Protein AF-A0A9N7UCM8-F1 (afdb_monomer_lite)

Sequence (153 aa):
MAELLSVDKDMAASFLNSVLNQLNWAFSEFIGMIQEIQQAAERPERNFVDTRQLKVCATCFDLSVSLLRVLEMTVTLVPEIFLDWSRPSAELLLRRLAQLLNQVLNRVTAEKNLFDRVVNLRLPGLESVDHYPILVAVTGILVRILVDGDRQG

Radius of gyration: 17.58 Å; chains: 1; bounding box: 40×29×54 Å

Foldseek 3Di:
DLVCLQPDLPVVLVVLVVLLVLLVVLVVVLVVLLVVVLVQCPDPVHNDDDLVSLQSSLVSVVSNLVSLLVLLVNCQSHVCSQQVPVRPCNPVSVVSLVVSLVVLCCQLVDPPHSLVVSVVVPDPNNVNRDSPSRVVSSVSNVVSNVVVNVVND

InterPro domains:
  IPR045129 E3 ubiquitin-protein ligase RNF123/RKP/RSPRY1 [PTHR13363] (1-119)
  IPR057987 E3 ubiquitin-protein ligase RNF123/RKP, TPR repeat [PF25576] (13-150)

Structure (mmCIF, N/CA/C/O backbone):
data_AF-A0A9N7UCM8-F1
#
_entry.id   AF-A0A9N7UCM8-F1
#
loop_
_atom_site.group_PDB
_atom_site.id
_atom_site.type_symbol
_atom_site.label_atom_id
_atom_site.label_alt_id
_atom_site.label_comp_id
_atom_site.label_asym_id
_atom_site.label_entity_id
_atom_site.label_seq_id
_atom_site.pdbx_PDB_ins_code
_atom_site.Cartn_x
_atom_site.Cartn_y
_atom_site.Cartn_z
_atom_site.occupancy
_atom_site.B_iso_or_equiv
_atom_site.auth_seq_id
_atom_site.auth_comp_id
_atom_site.auth_asym_id
_atom_site.auth_atom_id
_atom_site.pdbx_PDB_model_num
ATOM 1 N N . MET A 1 1 ? 0.839 8.675 -19.599 1.00 73.19 1 MET A N 1
ATOM 2 C CA . MET A 1 1 ? 1.476 8.386 -18.292 1.00 73.19 1 MET A CA 1
ATOM 3 C C . MET A 1 1 ? 2.516 7.281 -18.421 1.00 73.19 1 MET A C 1
ATOM 5 O O . MET A 1 1 ? 3.667 7.571 -18.146 1.00 73.19 1 MET A O 1
ATOM 9 N N . ALA A 1 2 ? 2.159 6.078 -18.893 1.00 81.75 2 ALA A N 1
ATOM 10 C CA . ALA A 1 2 ? 3.114 4.976 -19.083 1.00 81.75 2 ALA A CA 1
ATOM 11 C C . ALA A 1 2 ? 4.330 5.359 -19.952 1.00 81.75 2 ALA A C 1
ATOM 13 O O . ALA A 1 2 ? 5.461 5.213 -19.509 1.00 81.75 2 ALA A O 1
ATOM 14 N N . GLU A 1 3 ? 4.100 5.959 -21.126 1.00 84.12 3 GLU A N 1
ATOM 15 C CA . GLU A 1 3 ? 5.179 6.439 -22.011 1.00 84.12 3 GLU A CA 1
ATOM 16 C C . GLU A 1 3 ? 6.092 7.482 -21.350 1.00 84.12 3 GLU A C 1
ATOM 18 O O . GLU A 1 3 ? 7.300 7.484 -21.550 1.00 84.12 3 GLU A O 1
ATOM 23 N N . LEU A 1 4 ? 5.527 8.367 -20.528 1.00 86.25 4 LEU A N 1
ATOM 24 C CA . LEU A 1 4 ? 6.310 9.402 -19.85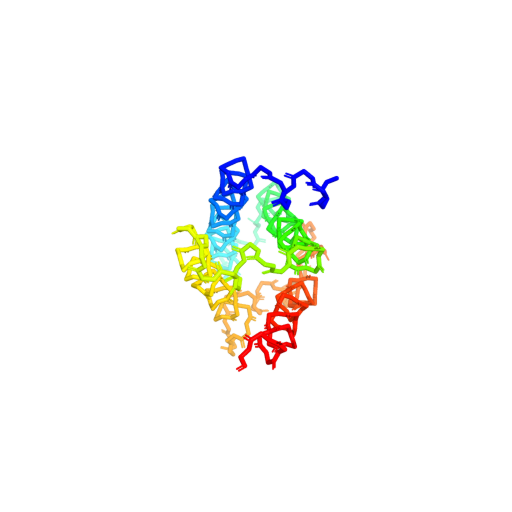6 1.00 86.25 4 LEU A CA 1
ATOM 25 C C . LEU A 1 4 ? 7.222 8.786 -18.785 1.00 86.25 4 LEU A C 1
ATOM 27 O O . LEU A 1 4 ? 8.390 9.145 -18.695 1.00 86.25 4 LEU A O 1
ATOM 31 N N . LEU A 1 5 ? 6.700 7.824 -18.016 1.00 86.50 5 LEU A N 1
ATOM 32 C CA . LEU A 1 5 ? 7.452 7.124 -16.972 1.00 86.50 5 LEU A CA 1
ATOM 33 C C . LEU A 1 5 ? 8.491 6.135 -17.536 1.00 86.50 5 LEU A C 1
ATOM 35 O O . LEU A 1 5 ? 9.479 5.818 -16.867 1.00 86.50 5 LEU A O 1
ATOM 39 N N . SER A 1 6 ? 8.283 5.633 -18.757 1.00 83.81 6 SER A N 1
ATOM 40 C CA . SER A 1 6 ? 9.249 4.754 -19.415 1.00 83.81 6 SER A CA 1
ATOM 41 C C . SER A 1 6 ? 10.436 5.535 -19.986 1.00 83.81 6 SER A C 1
ATOM 43 O O . SER A 1 6 ? 11.569 5.064 -19.850 1.00 83.81 6 SER A O 1
ATOM 45 N N . VAL A 1 7 ? 10.192 6.722 -20.557 1.00 87.44 7 VAL A N 1
ATOM 46 C CA . VAL A 1 7 ? 11.206 7.570 -21.207 1.00 87.44 7 VAL A CA 1
ATOM 47 C C . VAL A 1 7 ? 11.989 8.416 -20.202 1.00 87.44 7 VAL A C 1
ATOM 49 O O . VAL A 1 7 ? 13.221 8.403 -20.227 1.00 87.44 7 VAL A O 1
ATOM 52 N N . ASP A 1 8 ? 11.307 9.132 -19.305 1.00 91.50 8 ASP A N 1
ATOM 53 C CA . ASP A 1 8 ? 11.949 10.041 -18.351 1.00 91.50 8 ASP A CA 1
ATOM 54 C C . ASP A 1 8 ? 12.199 9.338 -17.009 1.00 91.50 8 ASP A C 1
ATOM 56 O O . ASP A 1 8 ? 11.356 9.304 -16.107 1.00 91.50 8 ASP A O 1
ATOM 60 N N . LYS A 1 9 ? 13.388 8.738 -16.896 1.00 89.94 9 LYS A N 1
ATOM 61 C CA . LYS A 1 9 ? 13.792 7.928 -15.737 1.00 89.94 9 LYS A CA 1
ATOM 62 C C . LYS A 1 9 ? 13.879 8.748 -14.444 1.00 89.94 9 LYS A C 1
ATOM 64 O O . LYS A 1 9 ? 13.513 8.235 -13.384 1.00 89.94 9 LYS A O 1
ATOM 69 N N . ASP A 1 10 ? 14.331 9.997 -14.525 1.00 90.62 10 ASP A N 1
ATOM 70 C CA . ASP A 1 10 ? 14.510 10.864 -13.357 1.00 90.62 10 ASP A CA 1
ATOM 71 C C . ASP A 1 10 ? 13.164 11.392 -12.860 1.00 90.62 10 ASP A C 1
ATOM 73 O O . ASP A 1 10 ? 12.883 11.353 -11.655 1.00 90.62 10 ASP A O 1
ATOM 77 N N . MET A 1 11 ? 12.281 11.796 -13.780 1.00 92.88 11 MET A N 1
ATOM 78 C CA . MET A 1 11 ? 10.903 12.142 -13.440 1.00 92.88 11 MET A CA 1
ATOM 79 C C . MET A 1 11 ? 10.177 10.944 -12.823 1.00 92.88 11 MET A C 1
ATOM 81 O O . MET A 1 11 ? 9.529 11.099 -11.786 1.00 92.88 11 MET A O 1
ATOM 85 N N . ALA A 1 12 ? 10.302 9.750 -13.412 1.00 93.31 12 ALA A N 1
ATOM 86 C CA . ALA A 1 12 ? 9.668 8.540 -12.897 1.00 93.31 12 ALA A CA 1
ATOM 87 C C . ALA A 1 12 ? 10.141 8.206 -11.477 1.00 93.31 12 ALA A C 1
ATOM 89 O O . ALA A 1 12 ? 9.322 7.938 -10.593 1.00 93.31 12 ALA A O 1
ATOM 90 N N . ALA A 1 13 ? 11.452 8.283 -11.234 1.00 93.50 13 ALA A N 1
ATOM 91 C CA . ALA A 1 13 ? 12.020 8.073 -9.910 1.00 93.50 13 ALA A CA 1
ATOM 92 C C . ALA A 1 13 ? 11.525 9.128 -8.908 1.00 93.50 13 ALA A C 1
ATOM 94 O O . ALA A 1 13 ? 11.124 8.777 -7.800 1.00 93.50 13 ALA A O 1
ATOM 95 N N . SER A 1 14 ? 11.511 10.411 -9.281 1.00 95.50 14 SER A N 1
ATOM 96 C CA . SER A 1 14 ? 11.017 11.500 -8.426 1.00 95.50 14 SER A CA 1
ATOM 97 C C . SER A 1 14 ? 9.537 11.323 -8.069 1.00 95.50 14 SER A C 1
ATOM 99 O O . SER A 1 14 ? 9.161 11.377 -6.893 1.00 95.50 14 SER A O 1
ATOM 101 N N . PHE A 1 15 ? 8.705 11.012 -9.066 1.00 96.06 15 PHE A N 1
ATOM 102 C CA . PHE A 1 15 ? 7.286 10.728 -8.887 1.00 96.06 15 PHE A CA 1
ATOM 103 C C . PHE A 1 15 ? 7.061 9.564 -7.918 1.00 96.06 15 PHE A C 1
ATOM 105 O O . PHE A 1 15 ? 6.365 9.727 -6.915 1.00 96.06 15 PHE A O 1
ATOM 112 N N . LEU A 1 16 ? 7.694 8.412 -8.159 1.00 97.06 16 LEU A N 1
ATOM 113 C CA . LEU A 1 16 ? 7.536 7.238 -7.300 1.00 97.06 16 LEU A CA 1
ATOM 114 C C . LEU A 1 16 ? 8.064 7.473 -5.890 1.00 97.06 16 LEU A C 1
ATOM 116 O O . LEU A 1 16 ? 7.427 7.063 -4.924 1.00 97.06 16 LEU A O 1
ATOM 120 N N . ASN A 1 17 ? 9.186 8.177 -5.741 1.00 97.00 17 ASN A N 1
ATOM 121 C CA . ASN A 1 17 ? 9.685 8.554 -4.425 1.00 97.00 17 ASN A CA 1
ATOM 122 C C . ASN A 1 17 ? 8.676 9.434 -3.673 1.00 97.00 17 ASN A C 1
ATOM 124 O O . ASN A 1 17 ? 8.490 9.233 -2.473 1.00 97.00 17 ASN A O 1
ATOM 128 N N . SER A 1 18 ? 8.004 10.361 -4.364 1.00 98.19 18 SER A N 1
ATOM 129 C CA . SER A 1 18 ? 6.945 11.193 -3.786 1.00 98.19 18 SER A CA 1
ATOM 130 C C . SER A 1 18 ? 5.731 10.364 -3.367 1.00 98.19 18 SER A C 1
ATOM 132 O O . SER A 1 18 ? 5.282 10.486 -2.229 1.00 98.19 18 SER A O 1
ATOM 134 N N . VAL A 1 19 ? 5.248 9.463 -4.229 1.00 98.19 19 VAL A N 1
ATOM 135 C CA . VAL A 1 19 ? 4.128 8.559 -3.912 1.00 98.19 19 VAL A CA 1
ATOM 136 C C . VAL A 1 19 ? 4.469 7.669 -2.714 1.00 98.19 19 VAL A C 1
ATOM 138 O O . VAL A 1 19 ? 3.695 7.598 -1.762 1.00 98.19 19 VAL A O 1
ATOM 141 N N . LEU A 1 20 ? 5.653 7.048 -2.706 1.00 98.25 20 LEU A N 1
ATOM 142 C CA . LEU A 1 20 ? 6.126 6.215 -1.596 1.00 98.25 20 LEU A CA 1
ATOM 143 C C . LEU A 1 20 ? 6.255 7.017 -0.293 1.00 98.25 20 LEU A C 1
ATOM 145 O O . LEU A 1 20 ? 5.919 6.504 0.771 1.00 98.25 20 LEU A O 1
ATOM 149 N N . ASN A 1 21 ? 6.733 8.263 -0.348 1.00 98.31 21 ASN A N 1
ATOM 150 C CA . ASN A 1 21 ? 6.823 9.137 0.827 1.00 98.31 21 ASN A CA 1
ATOM 151 C C . ASN A 1 21 ? 5.438 9.484 1.380 1.00 98.31 21 ASN A C 1
ATOM 153 O O . ASN A 1 21 ? 5.200 9.327 2.576 1.00 98.31 21 ASN A O 1
ATOM 157 N N . GLN A 1 22 ? 4.526 9.921 0.511 1.00 98.50 22 GLN A N 1
ATOM 158 C CA . GLN A 1 22 ? 3.162 10.281 0.894 1.00 98.50 22 GLN A CA 1
ATOM 159 C C . GLN A 1 22 ? 2.412 9.085 1.472 1.00 98.50 22 GLN A C 1
ATOM 161 O O . GLN A 1 22 ? 1.688 9.236 2.449 1.00 98.50 22 GLN A O 1
ATOM 166 N N . LEU A 1 23 ? 2.628 7.892 0.920 1.00 98.62 23 LEU A N 1
ATOM 167 C CA . LEU A 1 23 ? 1.986 6.678 1.401 1.00 98.62 23 LEU A CA 1
ATOM 168 C C . LEU A 1 23 ? 2.533 6.240 2.759 1.00 98.62 23 LEU A C 1
ATOM 170 O O . LEU A 1 23 ? 1.753 5.931 3.652 1.00 98.62 23 LEU A O 1
ATOM 174 N N . ASN A 1 24 ? 3.854 6.284 2.957 1.00 97.88 24 ASN A N 1
ATOM 175 C CA . ASN A 1 24 ? 4.442 6.038 4.277 1.00 97.88 24 ASN A CA 1
ATOM 176 C C . ASN A 1 24 ? 3.885 7.005 5.330 1.00 97.88 24 ASN A C 1
ATOM 178 O O . ASN A 1 24 ? 3.564 6.584 6.442 1.00 97.88 24 ASN A O 1
ATOM 182 N N . TRP A 1 25 ? 3.756 8.288 4.979 1.00 97.94 25 TRP A N 1
ATOM 183 C CA . TRP A 1 25 ? 3.190 9.295 5.872 1.00 97.94 25 TRP A CA 1
ATOM 184 C C . TRP A 1 25 ? 1.711 9.017 6.169 1.00 97.94 25 TRP A C 1
ATOM 186 O O . TRP A 1 25 ? 1.356 8.813 7.326 1.00 97.94 25 TRP A O 1
ATOM 196 N N . ALA A 1 26 ? 0.870 8.912 5.136 1.00 98.38 26 ALA A N 1
ATOM 197 C CA . ALA A 1 26 ? -0.572 8.712 5.281 1.00 98.38 26 ALA A CA 1
ATOM 198 C C . ALA A 1 26 ? -0.898 7.431 6.059 1.00 98.38 26 ALA A C 1
ATOM 200 O O . ALA A 1 26 ? -1.769 7.440 6.929 1.00 98.38 26 ALA A O 1
ATOM 201 N N . PHE A 1 27 ? -0.156 6.351 5.802 1.00 97.94 27 PHE A N 1
ATOM 202 C CA . PHE A 1 27 ? -0.338 5.092 6.510 1.00 97.94 27 PHE A CA 1
ATOM 203 C C . PHE A 1 27 ? 0.112 5.181 7.974 1.00 97.94 27 PHE A C 1
ATOM 205 O O . PHE A 1 27 ? -0.530 4.607 8.851 1.00 97.94 27 PHE A O 1
ATOM 212 N N . SER A 1 28 ? 1.179 5.926 8.271 1.00 97.00 28 SER A N 1
ATOM 213 C CA . SER A 1 28 ? 1.627 6.141 9.654 1.00 97.00 28 SER A CA 1
ATOM 214 C C . SER A 1 28 ? 0.615 6.961 10.457 1.00 97.00 28 SER A C 1
ATOM 216 O O . SER A 1 28 ? 0.268 6.556 11.566 1.00 97.00 28 SER A O 1
ATOM 218 N N . GLU A 1 29 ? 0.086 8.045 9.880 1.00 97.81 29 GLU A N 1
ATOM 219 C CA . GLU A 1 29 ? -0.991 8.846 10.483 1.00 97.81 29 GLU A CA 1
ATOM 220 C C . GLU A 1 29 ? -2.244 8.000 10.722 1.00 97.81 29 GLU A C 1
ATOM 222 O O . GLU A 1 29 ? -2.832 8.024 11.803 1.00 97.81 29 GLU A O 1
ATOM 227 N N . PHE A 1 30 ? -2.622 7.185 9.734 1.00 97.38 30 PHE A N 1
ATOM 228 C CA . PHE A 1 30 ? -3.743 6.263 9.855 1.00 97.38 30 PHE A CA 1
ATOM 229 C C . PHE A 1 30 ? -3.576 5.293 11.034 1.00 97.38 30 PHE A C 1
ATOM 231 O O . PHE A 1 30 ? -4.484 5.161 11.858 1.00 97.38 30 PHE A O 1
ATOM 238 N N . ILE A 1 31 ? -2.413 4.645 11.155 1.00 95.81 31 ILE A N 1
ATOM 239 C CA . ILE A 1 31 ? -2.144 3.721 12.263 1.00 95.81 31 ILE A CA 1
ATOM 240 C C . ILE A 1 31 ? -2.144 4.447 13.612 1.00 95.81 31 ILE A C 1
ATOM 242 O O . ILE A 1 31 ? -2.689 3.908 14.576 1.00 95.81 31 ILE A O 1
ATOM 246 N N . GLY A 1 32 ? -1.564 5.649 13.689 1.00 95.31 32 GLY A N 1
ATOM 247 C CA . GLY A 1 32 ? -1.588 6.470 14.902 1.00 95.31 32 GLY A CA 1
ATOM 248 C C . GLY A 1 32 ? -3.017 6.772 15.354 1.00 95.31 32 GLY A C 1
ATOM 249 O O . GLY A 1 32 ? -3.373 6.518 16.502 1.00 95.31 32 GLY A O 1
ATOM 250 N N . MET A 1 33 ? -3.881 7.189 14.426 1.00 95.12 33 MET A N 1
ATOM 251 C CA . MET A 1 33 ? -5.289 7.446 14.734 1.00 95.12 33 MET A CA 1
ATOM 252 C C . MET A 1 33 ? -6.051 6.186 15.145 1.00 95.12 33 MET A C 1
ATOM 254 O O . MET A 1 33 ? -6.823 6.231 16.098 1.00 95.12 33 MET A O 1
ATOM 258 N N . ILE A 1 34 ? -5.824 5.043 14.487 1.00 93.75 34 ILE A N 1
ATOM 259 C CA . ILE A 1 34 ? -6.438 3.772 14.903 1.00 93.75 34 ILE A CA 1
ATOM 260 C C . ILE A 1 34 ? -6.042 3.398 16.335 1.00 93.75 34 ILE A C 1
ATOM 262 O O . ILE A 1 34 ? -6.882 2.913 17.094 1.00 93.75 34 ILE A O 1
ATOM 266 N N . GLN A 1 35 ? -4.790 3.647 16.728 1.00 93.06 35 GLN A N 1
ATOM 267 C CA . GLN A 1 35 ? -4.336 3.418 18.100 1.00 93.06 35 GLN A CA 1
ATOM 268 C C . GLN A 1 35 ? -5.070 4.318 19.095 1.00 93.06 35 GLN A C 1
ATOM 270 O O . GLN A 1 35 ? -5.535 3.831 20.122 1.00 93.06 35 GLN A O 1
ATOM 275 N N . GLU A 1 36 ? -5.215 5.607 18.791 1.00 92.00 36 GLU A N 1
ATOM 276 C CA . GLU A 1 36 ? -5.947 6.546 19.648 1.00 92.00 36 GLU A CA 1
ATOM 277 C C . GLU A 1 36 ? -7.428 6.169 19.786 1.00 92.00 36 GLU A C 1
ATOM 279 O O . GLU A 1 36 ? -7.966 6.165 20.895 1.00 92.00 36 GLU A O 1
ATOM 284 N N . ILE A 1 37 ? -8.074 5.791 18.678 1.00 91.50 37 ILE A N 1
ATOM 285 C CA . ILE A 1 37 ? -9.476 5.356 18.647 1.00 91.50 37 ILE A CA 1
ATOM 286 C C . ILE A 1 37 ? -9.664 4.102 19.502 1.00 91.50 37 ILE A C 1
ATOM 288 O O . ILE A 1 37 ? -10.575 4.052 20.328 1.00 91.50 37 ILE A O 1
ATOM 292 N N . GLN A 1 38 ? -8.793 3.104 19.341 1.00 88.88 38 GLN A N 1
ATOM 293 C CA . GLN A 1 38 ? -8.856 1.869 20.118 1.00 88.88 38 GLN A CA 1
ATOM 294 C C . GLN A 1 38 ? -8.650 2.135 21.616 1.00 88.88 38 GLN A C 1
ATOM 296 O O . GLN A 1 38 ? -9.419 1.632 22.435 1.00 88.88 38 GLN A O 1
ATOM 301 N N . GLN A 1 39 ? -7.685 2.982 21.983 1.00 88.75 39 GLN A N 1
ATOM 302 C CA . GLN A 1 39 ? -7.450 3.355 23.379 1.00 88.75 39 GLN A CA 1
ATOM 303 C C . GLN A 1 39 ? -8.620 4.133 23.988 1.00 88.75 39 GLN A C 1
ATOM 305 O O . GLN A 1 39 ? -8.890 3.996 25.180 1.00 88.75 39 GLN A O 1
ATOM 310 N N . ALA A 1 40 ? -9.297 4.975 23.205 1.00 87.31 40 ALA A N 1
ATOM 311 C CA . ALA A 1 40 ? -10.482 5.693 23.658 1.00 87.31 40 ALA A CA 1
ATOM 312 C C . ALA A 1 40 ? -11.668 4.739 23.860 1.00 87.31 40 ALA A C 1
ATOM 314 O O . ALA A 1 40 ? -12.334 4.819 24.889 1.00 87.31 40 ALA A O 1
ATOM 315 N N . ALA A 1 41 ? -11.880 3.802 22.931 1.00 83.25 41 ALA A N 1
ATOM 316 C CA . ALA A 1 41 ? -12.961 2.821 22.995 1.00 83.25 41 ALA A CA 1
ATOM 317 C C . ALA A 1 41 ? -12.827 1.828 24.166 1.00 83.25 41 ALA A C 1
ATOM 319 O O . ALA A 1 41 ? -13.834 1.335 24.667 1.00 83.25 41 ALA A O 1
ATOM 320 N N . GLU A 1 42 ? -11.606 1.543 24.632 1.00 83.12 42 GLU A N 1
ATOM 321 C CA . GLU A 1 42 ? -11.364 0.659 25.784 1.00 83.12 42 GLU A CA 1
ATOM 322 C C . GLU A 1 42 ? -11.539 1.352 27.152 1.00 83.12 42 GLU A C 1
ATOM 324 O O . GLU A 1 42 ? -11.535 0.678 28.185 1.00 83.12 42 GLU A O 1
ATOM 329 N N . ARG A 1 43 ? -11.703 2.685 27.208 1.00 82.50 43 ARG A N 1
ATOM 330 C CA . ARG A 1 43 ? -11.852 3.410 28.483 1.00 82.50 43 ARG A CA 1
ATOM 331 C C . ARG A 1 43 ? -13.292 3.332 29.012 1.00 82.50 43 ARG A C 1
ATOM 333 O O . ARG A 1 43 ? -14.188 3.884 28.378 1.00 82.50 43 ARG A O 1
ATOM 340 N N . PRO A 1 44 ? -13.516 2.803 30.232 1.00 63.84 44 PRO A N 1
ATOM 341 C CA . PRO A 1 44 ? -14.861 2.618 30.791 1.00 63.84 44 PRO A CA 1
ATOM 342 C C . PRO A 1 44 ? -15.631 3.926 31.052 1.00 63.84 44 PRO A C 1
ATOM 344 O O . PRO A 1 44 ? -16.853 3.901 31.156 1.00 63.84 44 PRO A O 1
ATOM 347 N N . GLU A 1 45 ? -14.944 5.071 31.135 1.00 64.31 45 GLU A N 1
ATOM 348 C CA . GLU A 1 45 ? -15.549 6.377 31.448 1.00 64.31 45 GLU A CA 1
ATOM 349 C C . GLU A 1 45 ? -15.662 7.330 30.237 1.00 64.31 45 GLU A C 1
ATOM 351 O O . GLU A 1 45 ? -16.129 8.460 30.385 1.00 64.31 45 GLU A O 1
ATOM 356 N N . ARG A 1 46 ? -15.250 6.921 29.023 1.00 56.47 46 ARG A N 1
ATOM 357 C CA . ARG A 1 46 ? -15.280 7.780 27.819 1.00 56.47 46 ARG A CA 1
ATOM 358 C C . ARG A 1 46 ? -15.664 7.011 26.551 1.00 56.47 46 ARG A C 1
ATOM 360 O O . ARG A 1 46 ? -14.847 6.819 25.663 1.00 56.47 46 ARG A O 1
ATOM 367 N N . ASN A 1 47 ? -16.945 6.685 26.411 1.00 61.88 47 ASN A N 1
ATOM 368 C CA . ASN A 1 47 ? -17.494 6.040 25.206 1.00 61.88 47 ASN A CA 1
ATOM 369 C C . ASN A 1 47 ? -17.634 6.964 23.977 1.00 61.88 47 ASN A C 1
ATOM 371 O O . ASN A 1 47 ? -18.277 6.577 23.003 1.00 61.88 47 ASN A O 1
ATOM 375 N N . PHE A 1 48 ? -17.098 8.188 24.000 1.00 70.50 48 PHE A N 1
ATOM 376 C CA . PHE A 1 48 ? -17.266 9.131 22.893 1.00 70.50 48 PHE A CA 1
ATOM 377 C C . PHE A 1 48 ? -15.933 9.399 22.203 1.00 70.50 48 PHE A C 1
ATOM 379 O O . PHE A 1 48 ? -15.108 10.173 22.688 1.00 70.50 48 PHE A O 1
ATOM 386 N N . VAL A 1 49 ? -15.739 8.749 21.058 1.00 81.06 49 VAL A N 1
ATOM 387 C CA . VAL A 1 49 ? -14.709 9.139 20.095 1.00 81.06 49 VAL A CA 1
ATOM 388 C C . VAL A 1 49 ? -15.272 10.288 19.264 1.00 81.06 49 VAL A C 1
ATOM 390 O O . VAL A 1 49 ? -16.402 10.206 18.779 1.00 81.06 49 VAL A O 1
ATOM 393 N N . ASP A 1 50 ? -14.512 11.374 19.121 1.00 86.88 50 ASP A N 1
ATOM 394 C CA . ASP A 1 50 ? -14.946 12.528 18.335 1.00 86.88 50 ASP A CA 1
ATOM 395 C C . ASP A 1 50 ? -15.176 12.106 16.874 1.00 86.88 50 ASP A C 1
ATOM 397 O O . ASP A 1 50 ? -14.268 11.628 16.192 1.00 86.88 50 ASP A O 1
ATOM 401 N N . THR A 1 51 ? -16.394 12.315 16.366 1.00 88.38 51 THR A N 1
ATOM 402 C CA . THR A 1 51 ? -16.764 12.015 14.977 1.00 88.38 51 THR A CA 1
ATOM 403 C C . THR A 1 51 ? -15.829 12.692 13.973 1.00 88.38 51 THR A C 1
ATOM 405 O O . THR A 1 51 ? -15.596 12.159 12.888 1.00 88.38 51 THR A O 1
ATOM 408 N N . ARG A 1 52 ? -15.260 13.858 14.306 1.00 90.88 52 ARG A N 1
ATOM 409 C CA . ARG A 1 52 ? -14.261 14.506 13.452 1.00 90.88 52 ARG A CA 1
ATOM 410 C C . ARG A 1 52 ? -12.987 13.669 13.343 1.00 90.88 52 ARG A C 1
ATOM 412 O O . ARG A 1 52 ? -12.487 13.517 12.233 1.00 90.88 52 ARG A O 1
ATOM 419 N N . GLN A 1 53 ? -12.488 13.112 14.447 1.00 91.50 53 GLN A N 1
ATOM 420 C CA . GLN A 1 53 ? -11.304 12.246 14.438 1.00 91.50 53 GLN A CA 1
ATOM 421 C C . GLN A 1 53 ? -11.548 10.979 13.615 1.00 91.50 53 GLN A C 1
ATOM 423 O O . GLN A 1 53 ? -10.704 10.619 12.799 1.00 91.50 53 GLN A O 1
ATOM 428 N N . LEU A 1 54 ? -12.731 10.366 13.747 1.00 93.88 54 LEU A N 1
ATOM 429 C CA . LEU A 1 54 ? -13.120 9.207 12.934 1.00 93.88 54 LEU A CA 1
ATOM 430 C C . LEU A 1 54 ? -13.062 9.532 11.434 1.00 93.88 54 LEU A C 1
ATOM 432 O O . LEU A 1 54 ? -12.434 8.810 10.666 1.00 93.88 54 LEU A O 1
ATOM 436 N N . LYS A 1 55 ? -13.614 10.678 11.018 1.00 94.25 55 LYS A N 1
ATOM 437 C CA . LYS A 1 55 ? -13.569 11.109 9.610 1.00 94.25 55 LYS A CA 1
ATOM 438 C C . LYS A 1 55 ? -12.151 11.369 9.100 1.00 94.25 55 LYS A C 1
ATOM 440 O O . LYS A 1 55 ? -11.854 11.046 7.951 1.00 94.25 55 LYS A O 1
ATOM 445 N N . VAL A 1 56 ? -11.274 11.952 9.921 1.00 95.12 56 VAL A N 1
ATOM 446 C CA . VAL A 1 56 ? -9.860 12.148 9.547 1.00 95.12 56 VAL A CA 1
ATOM 447 C C . VAL A 1 56 ? -9.154 10.795 9.422 1.00 95.12 56 VAL A C 1
ATOM 449 O O . VAL A 1 56 ? -8.431 10.584 8.452 1.00 95.12 56 VAL A O 1
ATOM 452 N N . CYS A 1 57 ? -9.435 9.850 10.323 1.00 96.44 57 CYS A N 1
ATOM 453 C CA . CYS A 1 57 ? -8.921 8.483 10.251 1.00 96.44 57 CYS A CA 1
ATOM 454 C C . CYS A 1 57 ? -9.324 7.787 8.945 1.00 96.44 57 CYS A C 1
ATOM 456 O O . CYS A 1 57 ? -8.447 7.312 8.220 1.00 96.44 57 CYS A O 1
ATOM 458 N N . ALA A 1 58 ? -10.612 7.821 8.591 1.00 96.69 58 ALA A N 1
ATOM 459 C CA . ALA A 1 58 ? -11.101 7.298 7.317 1.00 96.69 58 ALA A CA 1
ATOM 460 C C . ALA A 1 58 ? -10.444 7.996 6.115 1.00 96.69 58 ALA A C 1
ATOM 462 O O . ALA A 1 58 ? -10.016 7.337 5.175 1.00 96.69 58 ALA A O 1
ATOM 463 N N . THR A 1 59 ? -10.249 9.317 6.177 1.00 97.31 59 THR A N 1
ATOM 464 C CA . THR A 1 59 ? -9.572 10.069 5.106 1.00 97.31 59 THR A CA 1
ATOM 465 C C . THR A 1 59 ? -8.121 9.614 4.910 1.00 97.31 59 THR A C 1
ATOM 467 O O . THR A 1 59 ? -7.672 9.442 3.777 1.00 97.31 59 THR A O 1
ATOM 470 N N . CYS A 1 60 ? -7.368 9.390 5.993 1.00 97.88 60 CYS A N 1
ATOM 471 C CA . CYS A 1 60 ? -5.998 8.874 5.905 1.00 97.88 60 CYS A CA 1
ATOM 472 C C . CYS A 1 60 ? -5.955 7.431 5.387 1.00 97.88 60 CYS A C 1
ATOM 474 O O . CYS A 1 60 ? -5.037 7.082 4.637 1.00 97.88 60 CYS A O 1
ATOM 476 N N . PHE A 1 61 ? -6.949 6.608 5.734 1.00 98.06 61 PHE A N 1
ATOM 477 C CA . PHE A 1 61 ? -7.107 5.276 5.153 1.00 98.06 61 PHE A CA 1
ATOM 478 C C . PHE A 1 61 ? -7.356 5.351 3.641 1.00 98.06 61 PHE A C 1
ATOM 480 O O . PHE A 1 61 ? -6.601 4.763 2.867 1.00 98.06 61 PHE A O 1
ATOM 487 N N . ASP A 1 62 ? -8.342 6.138 3.211 1.00 98.12 62 ASP A N 1
ATOM 488 C CA . ASP A 1 62 ? -8.711 6.302 1.802 1.00 98.12 62 ASP A CA 1
ATOM 489 C C . ASP A 1 62 ? -7.547 6.858 0.970 1.00 98.12 62 ASP A C 1
ATOM 491 O O . ASP A 1 62 ? -7.293 6.401 -0.150 1.00 98.12 62 ASP A O 1
ATOM 495 N N . LEU A 1 63 ? -6.787 7.807 1.528 1.00 98.44 63 LEU A N 1
ATOM 496 C CA . LEU A 1 63 ? -5.570 8.326 0.906 1.00 98.44 63 LEU A CA 1
ATOM 497 C C . LEU A 1 63 ? -4.502 7.233 0.768 1.00 98.44 63 LEU A C 1
ATOM 499 O O . LEU A 1 63 ? -3.897 7.101 -0.298 1.00 98.44 63 LEU A O 1
ATOM 503 N N . SER A 1 64 ? -4.297 6.422 1.810 1.00 98.50 64 SER A N 1
ATOM 504 C CA . SER A 1 64 ? -3.346 5.305 1.776 1.00 98.50 64 SER A CA 1
ATOM 505 C C . SER A 1 64 ? -3.721 4.287 0.695 1.00 98.50 64 SER A C 1
ATOM 507 O O . SER A 1 64 ? -2.875 3.891 -0.108 1.00 98.50 64 SER A O 1
ATOM 509 N N . VAL A 1 65 ? -5.001 3.911 0.611 1.00 98.56 65 VAL A N 1
ATOM 510 C CA . VAL A 1 65 ? -5.507 3.009 -0.434 1.00 98.56 65 VAL A CA 1
ATOM 511 C C . VAL A 1 65 ? -5.337 3.633 -1.817 1.00 98.56 65 VAL A C 1
ATOM 513 O O . VAL A 1 65 ? -4.847 2.969 -2.727 1.00 98.56 65 VAL A O 1
ATOM 516 N N . SER A 1 66 ? -5.668 4.912 -1.988 1.00 98.56 66 SER A N 1
ATOM 517 C CA . SER A 1 66 ? -5.536 5.608 -3.275 1.00 98.56 66 SER A CA 1
ATOM 518 C C . SER A 1 66 ? -4.086 5.637 -3.767 1.00 98.56 66 SER A C 1
ATOM 520 O O . SER A 1 66 ? -3.818 5.352 -4.933 1.00 98.56 66 SER A O 1
ATOM 522 N N . LEU A 1 67 ? -3.128 5.908 -2.878 1.00 98.69 67 LEU A N 1
ATOM 523 C CA . LEU A 1 67 ? -1.701 5.887 -3.208 1.00 98.69 67 LEU A CA 1
ATOM 524 C C . LEU A 1 67 ? -1.198 4.466 -3.512 1.00 98.69 67 LEU A C 1
ATOM 526 O O . LEU A 1 67 ? -0.413 4.291 -4.444 1.00 98.69 67 LEU A O 1
ATOM 530 N N . LEU A 1 68 ? -1.686 3.441 -2.800 1.00 98.62 68 LEU A N 1
ATOM 531 C CA . LEU A 1 68 ? -1.415 2.040 -3.146 1.00 98.62 68 LEU A CA 1
ATOM 532 C C . LEU A 1 68 ? -1.945 1.689 -4.540 1.00 98.62 68 LEU A C 1
ATOM 534 O O . LEU A 1 68 ? -1.240 1.036 -5.301 1.00 98.62 68 LEU A O 1
ATOM 538 N N . ARG A 1 69 ? -3.138 2.163 -4.917 1.00 98.19 69 ARG A N 1
ATOM 539 C CA . ARG A 1 69 ? -3.683 1.968 -6.272 1.00 98.19 69 ARG A CA 1
ATOM 540 C C . ARG A 1 69 ? -2.859 2.677 -7.345 1.00 98.19 69 ARG A C 1
ATOM 542 O O . ARG A 1 69 ? -2.685 2.136 -8.433 1.00 98.19 69 ARG A O 1
ATOM 549 N N . VAL A 1 70 ? -2.304 3.853 -7.050 1.00 98.00 70 VAL A N 1
ATOM 550 C CA . VAL A 1 70 ? -1.363 4.535 -7.959 1.00 98.00 70 VAL A CA 1
ATOM 551 C C . VAL A 1 70 ? -0.086 3.708 -8.147 1.00 98.00 70 VAL A C 1
ATOM 553 O O . VAL A 1 70 ? 0.397 3.580 -9.276 1.00 98.00 70 VAL A O 1
ATOM 556 N N . LEU A 1 71 ? 0.446 3.111 -7.075 1.00 97.88 71 LEU A N 1
ATOM 557 C CA . LEU A 1 71 ? 1.590 2.200 -7.168 1.00 97.88 71 LEU A CA 1
ATOM 558 C C . LEU A 1 71 ? 1.246 0.938 -7.963 1.00 97.88 71 LEU A C 1
ATOM 560 O O . LEU A 1 71 ? 1.985 0.596 -8.879 1.00 97.88 71 LEU A O 1
ATOM 564 N N . GLU A 1 72 ? 0.113 0.295 -7.678 1.00 97.81 72 GLU A N 1
ATOM 565 C CA . GLU A 1 72 ? -0.397 -0.872 -8.413 1.00 97.81 72 GLU A CA 1
ATOM 566 C C . GLU A 1 72 ? -0.509 -0.589 -9.915 1.00 97.81 72 GLU A C 1
ATOM 568 O O . GLU A 1 72 ? 0.019 -1.340 -10.738 1.00 97.81 72 GLU A O 1
ATOM 573 N N . MET A 1 73 ? -1.126 0.538 -10.278 1.00 96.75 73 MET A N 1
ATOM 574 C CA . MET A 1 73 ? -1.230 0.985 -11.664 1.00 96.75 73 MET A CA 1
ATOM 575 C C . MET A 1 73 ? 0.154 1.191 -12.291 1.00 96.75 73 MET A C 1
ATOM 577 O O . MET A 1 73 ? 0.384 0.768 -13.421 1.00 96.75 73 MET A O 1
ATOM 581 N N . THR A 1 74 ? 1.091 1.812 -11.570 1.00 95.50 74 THR A N 1
ATOM 582 C CA . THR A 1 74 ? 2.436 2.090 -12.098 1.00 95.50 74 THR A CA 1
ATOM 583 C C . THR A 1 74 ? 3.232 0.807 -12.330 1.00 95.50 74 THR A C 1
ATOM 585 O O . THR A 1 74 ? 3.802 0.638 -13.403 1.00 95.50 74 THR A O 1
ATOM 588 N N . VAL A 1 75 ? 3.215 -0.120 -11.367 1.00 95.06 75 VAL A N 1
ATOM 589 C CA . VAL A 1 75 ? 3.853 -1.444 -11.476 1.00 95.06 75 VAL A CA 1
ATOM 590 C C . VAL A 1 75 ? 3.236 -2.251 -12.624 1.00 95.06 75 VAL A C 1
ATOM 592 O O . VAL A 1 75 ? 3.940 -2.977 -13.315 1.00 95.06 75 VAL A O 1
ATOM 595 N N . THR A 1 76 ? 1.932 -2.101 -12.866 1.00 94.31 76 THR A N 1
ATOM 596 C CA . THR A 1 76 ? 1.235 -2.781 -13.968 1.00 94.31 76 THR A CA 1
ATOM 597 C C . THR A 1 76 ? 1.606 -2.220 -15.335 1.00 94.31 76 THR A C 1
ATOM 599 O O . THR A 1 76 ? 1.791 -2.984 -16.278 1.00 94.31 76 THR A O 1
ATOM 602 N N . LEU A 1 77 ? 1.696 -0.895 -15.457 1.00 93.25 77 LEU A N 1
ATOM 603 C CA . LEU A 1 77 ? 1.923 -0.236 -16.742 1.00 93.25 77 LEU A CA 1
ATOM 604 C C . LEU A 1 77 ? 3.397 -0.178 -17.146 1.00 93.25 77 LEU A C 1
ATOM 606 O O . LEU A 1 77 ? 3.681 -0.204 -18.340 1.00 93.25 77 LEU A O 1
ATOM 610 N N . VAL A 1 78 ? 4.309 -0.029 -16.183 1.00 93.81 78 VAL A N 1
ATOM 611 C CA . VAL A 1 78 ? 5.744 0.174 -16.440 1.00 93.81 78 VAL A CA 1
ATOM 612 C C . VAL A 1 78 ? 6.580 -0.595 -15.402 1.00 93.81 78 VAL A C 1
ATOM 614 O O . VAL A 1 78 ? 7.256 0.009 -14.558 1.00 93.81 78 VAL A O 1
ATOM 617 N N . PRO A 1 79 ? 6.520 -1.940 -15.411 1.00 92.81 79 PRO A N 1
ATOM 618 C CA . PRO A 1 79 ? 7.225 -2.775 -14.438 1.00 92.81 79 PRO A CA 1
ATOM 619 C C . PRO A 1 79 ? 8.749 -2.599 -14.507 1.00 92.81 79 PRO A C 1
ATOM 621 O O . PRO A 1 79 ? 9.435 -2.786 -13.500 1.00 92.81 79 PRO A O 1
ATOM 624 N N . GLU A 1 80 ? 9.294 -2.167 -15.653 1.00 91.75 80 GLU A N 1
ATOM 625 C CA . GLU A 1 80 ? 10.736 -1.968 -15.834 1.00 91.75 80 GLU A CA 1
ATOM 626 C C . GLU A 1 80 ? 11.304 -0.917 -14.876 1.00 91.75 80 GLU A C 1
ATOM 628 O O . GLU A 1 80 ? 12.487 -0.954 -14.565 1.00 91.75 80 GLU A O 1
ATOM 633 N N . ILE A 1 81 ? 10.490 -0.000 -14.341 1.00 92.44 81 ILE A N 1
ATOM 634 C CA . ILE A 1 81 ? 10.974 0.977 -13.353 1.00 92.44 81 ILE A CA 1
ATOM 635 C C . ILE A 1 81 ? 11.508 0.289 -12.085 1.00 92.44 81 ILE A C 1
ATOM 637 O O . ILE A 1 81 ? 12.406 0.825 -11.437 1.00 92.44 81 ILE A O 1
ATOM 641 N N . PHE A 1 82 ? 10.977 -0.888 -11.745 1.00 93.38 82 PHE A N 1
ATOM 642 C CA . PHE A 1 82 ? 11.396 -1.675 -10.584 1.00 93.38 82 PHE A CA 1
ATOM 643 C C . PHE A 1 82 ? 12.313 -2.848 -10.946 1.00 93.38 82 PHE A C 1
ATOM 645 O O . PHE A 1 82 ? 13.060 -3.299 -10.082 1.00 93.38 82 PHE A O 1
ATOM 652 N N . LEU A 1 83 ? 12.237 -3.352 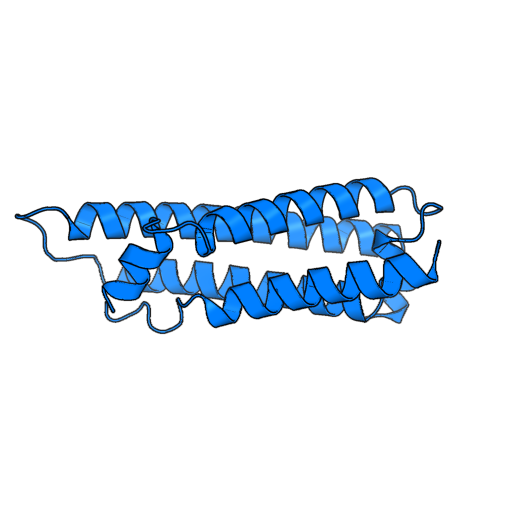-12.183 1.00 92.56 83 LEU A N 1
ATOM 653 C CA . LEU A 1 83 ? 12.870 -4.613 -12.587 1.00 92.56 83 LEU A CA 1
ATOM 654 C C . LEU A 1 83 ? 14.066 -4.448 -13.545 1.00 92.56 83 LEU A C 1
ATOM 656 O O . LEU A 1 83 ? 14.902 -5.344 -13.633 1.00 92.56 83 LEU A O 1
ATOM 660 N N . ASP A 1 84 ? 14.205 -3.302 -14.221 1.00 91.44 84 ASP A N 1
ATOM 661 C CA . ASP A 1 84 ? 15.358 -3.021 -15.082 1.00 91.44 84 ASP A CA 1
ATOM 662 C C . ASP A 1 84 ? 16.558 -2.567 -14.242 1.00 91.44 84 ASP A C 1
ATOM 664 O O . ASP A 1 84 ? 16.714 -1.385 -13.923 1.00 91.44 84 ASP A O 1
ATOM 668 N N . TRP A 1 85 ? 17.444 -3.511 -13.924 1.00 90.69 85 TRP A N 1
ATOM 669 C CA . TRP A 1 85 ? 18.674 -3.268 -13.163 1.00 90.69 85 TRP A CA 1
ATOM 670 C C . TRP A 1 85 ? 19.673 -2.327 -13.858 1.00 90.69 85 TRP A C 1
ATOM 672 O O . TRP A 1 85 ? 20.617 -1.870 -13.216 1.00 90.69 85 TRP A O 1
ATOM 682 N N . SER A 1 86 ? 19.476 -1.976 -15.138 1.00 89.75 86 SER A N 1
ATOM 683 C CA . SER A 1 86 ? 20.257 -0.910 -15.781 1.00 89.75 86 SER A CA 1
ATOM 684 C C . SER A 1 86 ? 19.844 0.493 -15.312 1.00 89.75 86 SER A C 1
ATOM 686 O O . SER A 1 86 ? 20.582 1.461 -15.518 1.00 89.75 86 SER A O 1
ATOM 688 N N . ARG A 1 87 ? 18.671 0.635 -14.674 1.00 89.69 87 ARG A N 1
ATOM 689 C CA . ARG A 1 87 ? 18.208 1.889 -14.068 1.00 89.69 87 ARG A CA 1
ATOM 690 C C . ARG A 1 87 ? 18.824 2.046 -12.672 1.00 89.69 87 ARG A C 1
ATOM 692 O O . ARG A 1 87 ? 18.529 1.239 -11.793 1.00 89.69 87 ARG A O 1
ATOM 699 N N . PRO A 1 88 ? 19.569 3.135 -12.397 1.00 89.75 88 PRO A N 1
ATOM 700 C CA . PRO A 1 88 ? 20.197 3.353 -11.088 1.00 89.75 88 PRO A CA 1
ATOM 701 C C . PRO A 1 88 ? 19.218 3.377 -9.904 1.00 89.75 88 PRO A C 1
ATOM 703 O O . PRO A 1 88 ? 19.599 3.099 -8.772 1.00 89.75 88 PRO A O 1
ATOM 706 N N . SER A 1 89 ? 17.955 3.737 -10.148 1.00 93.44 89 SER A N 1
ATOM 707 C CA . SER A 1 89 ? 16.917 3.846 -9.122 1.00 93.44 89 SER A CA 1
ATOM 708 C C . SER A 1 89 ? 16.141 2.550 -8.866 1.00 93.44 89 SER A C 1
ATOM 710 O O . SER A 1 89 ? 15.439 2.495 -7.856 1.00 93.44 89 SER A O 1
ATOM 712 N N . ALA A 1 90 ? 16.255 1.522 -9.720 1.00 93.75 90 ALA A N 1
ATOM 713 C CA . ALA A 1 90 ? 15.407 0.327 -9.654 1.00 93.75 90 ALA A CA 1
ATOM 714 C C . ALA A 1 90 ? 15.541 -0.411 -8.316 1.00 93.75 90 ALA A C 1
ATOM 716 O O . ALA A 1 90 ? 14.542 -0.620 -7.627 1.00 93.75 90 ALA A O 1
ATOM 717 N N . GLU A 1 91 ? 16.773 -0.707 -7.888 1.00 94.75 91 GLU A N 1
ATOM 718 C CA . GLU A 1 91 ? 17.035 -1.398 -6.619 1.00 94.75 91 GLU A CA 1
ATOM 719 C C . GLU A 1 91 ? 16.467 -0.625 -5.422 1.00 94.75 91 GLU A C 1
ATOM 721 O O . GLU A 1 91 ? 15.778 -1.184 -4.564 1.00 94.75 91 GLU A O 1
ATOM 726 N N . LEU A 1 92 ? 16.720 0.687 -5.374 1.00 95.81 92 LEU A N 1
ATOM 727 C CA . LEU A 1 92 ? 16.246 1.539 -4.289 1.00 95.81 92 LEU A CA 1
ATOM 728 C C . LEU A 1 92 ? 14.714 1.581 -4.252 1.00 95.81 92 LEU A C 1
ATOM 730 O O . LEU A 1 92 ? 14.122 1.424 -3.183 1.00 95.81 92 LEU A O 1
ATOM 734 N N . LEU A 1 93 ? 14.067 1.785 -5.401 1.00 96.56 93 LEU A N 1
ATOM 735 C CA . LEU A 1 93 ? 12.610 1.841 -5.506 1.00 96.56 93 LEU A CA 1
ATOM 736 C C . LEU A 1 93 ? 11.973 0.506 -5.117 1.00 96.56 93 LEU A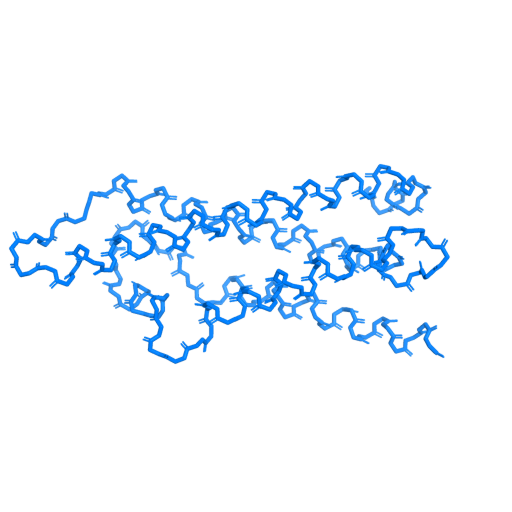 C 1
ATOM 738 O O . LEU A 1 93 ? 11.021 0.500 -4.334 1.00 96.56 93 LEU A O 1
ATOM 742 N N . LEU A 1 94 ? 12.526 -0.615 -5.587 1.00 96.50 94 LEU A N 1
ATOM 743 C CA . LEU A 1 94 ? 12.048 -1.953 -5.251 1.00 96.50 94 LEU A CA 1
ATOM 744 C C . LEU A 1 94 ? 12.192 -2.237 -3.753 1.00 96.50 94 LEU A C 1
ATOM 746 O O . LEU A 1 94 ? 11.244 -2.700 -3.119 1.00 96.50 94 LEU A O 1
ATOM 750 N N . ARG A 1 95 ? 13.335 -1.888 -3.150 1.00 97.19 95 ARG A N 1
ATOM 751 C CA . ARG A 1 95 ? 13.558 -2.046 -1.706 1.00 97.19 95 ARG A CA 1
ATOM 752 C C . ARG A 1 95 ? 12.553 -1.244 -0.887 1.00 97.19 95 ARG A C 1
ATOM 754 O O . ARG A 1 95 ? 11.987 -1.765 0.073 1.00 97.19 95 ARG A O 1
ATOM 761 N N . ARG A 1 96 ? 12.319 0.015 -1.262 1.00 97.94 96 ARG A N 1
ATOM 762 C CA . ARG A 1 96 ? 11.352 0.889 -0.583 1.00 97.94 96 ARG A CA 1
ATOM 763 C C . ARG A 1 96 ? 9.923 0.378 -0.729 1.00 97.94 96 ARG A C 1
ATOM 765 O O . ARG A 1 96 ? 9.176 0.395 0.247 1.00 97.94 96 ARG A O 1
ATOM 772 N N . LEU A 1 97 ? 9.557 -0.098 -1.918 1.00 97.62 97 LEU A N 1
ATOM 773 C CA . LEU A 1 97 ? 8.255 -0.703 -2.166 1.00 97.62 97 LEU A CA 1
ATOM 774 C C . LEU A 1 97 ? 8.069 -1.959 -1.309 1.00 97.62 97 LEU A C 1
ATOM 776 O O . LEU A 1 97 ? 7.089 -2.052 -0.581 1.00 97.62 97 LEU A O 1
ATOM 780 N N . ALA A 1 98 ? 9.035 -2.879 -1.305 1.00 97.06 98 ALA A N 1
ATOM 781 C CA . ALA A 1 98 ? 8.971 -4.099 -0.502 1.00 97.06 98 ALA A CA 1
ATOM 782 C C . ALA A 1 98 ? 8.835 -3.807 1.003 1.00 97.06 98 ALA A C 1
ATOM 784 O O . ALA A 1 98 ? 8.016 -4.424 1.683 1.00 97.06 98 ALA A O 1
ATOM 785 N N . GLN A 1 99 ? 9.595 -2.837 1.524 1.00 97.31 99 GLN A N 1
ATOM 786 C CA . GLN A 1 99 ? 9.491 -2.400 2.921 1.00 97.31 99 GLN A CA 1
ATOM 787 C C . GLN A 1 99 ? 8.094 -1.880 3.257 1.00 97.31 99 GLN A C 1
ATOM 789 O O . GLN A 1 99 ? 7.521 -2.275 4.273 1.00 97.31 99 GLN A O 1
ATOM 794 N N . LEU A 1 100 ? 7.545 -1.029 2.392 1.00 97.50 100 LEU A N 1
ATOM 795 C CA . LEU A 1 100 ? 6.209 -0.475 2.553 1.00 97.50 100 LEU A CA 1
ATOM 796 C C . LEU A 1 100 ? 5.139 -1.579 2.525 1.00 97.50 100 LEU A C 1
ATOM 798 O O . LEU A 1 100 ? 4.317 -1.650 3.436 1.00 97.50 100 LEU A O 1
ATOM 802 N N . LEU A 1 101 ? 5.150 -2.455 1.515 1.00 97.56 101 LEU A N 1
ATOM 803 C CA . LEU A 1 101 ? 4.168 -3.540 1.401 1.00 97.56 101 LEU A CA 1
ATOM 804 C C . LEU A 1 101 ? 4.224 -4.458 2.622 1.00 97.56 101 LEU A C 1
ATOM 806 O O . LEU A 1 101 ? 3.187 -4.805 3.182 1.00 97.56 101 LEU A O 1
ATOM 810 N N . ASN A 1 102 ? 5.431 -4.792 3.085 1.00 96.31 102 ASN A N 1
ATOM 811 C CA . ASN A 1 102 ? 5.615 -5.585 4.293 1.00 96.31 102 ASN A CA 1
ATOM 812 C C . ASN A 1 102 ? 5.054 -4.866 5.532 1.00 96.31 102 ASN A C 1
ATOM 814 O O . ASN A 1 102 ? 4.393 -5.482 6.365 1.00 96.31 102 ASN A O 1
ATOM 818 N N . GLN A 1 103 ? 5.271 -3.555 5.666 1.00 94.88 103 GLN A N 1
ATOM 819 C CA . GLN A 1 103 ? 4.703 -2.775 6.766 1.00 94.88 103 GLN A CA 1
ATOM 820 C C . GLN A 1 103 ? 3.170 -2.790 6.738 1.00 94.88 103 GLN A C 1
ATOM 822 O O . GLN A 1 103 ? 2.551 -2.995 7.782 1.00 94.88 103 GLN A O 1
ATOM 827 N N . VAL A 1 104 ? 2.563 -2.604 5.563 1.00 96.38 104 VAL A N 1
ATOM 828 C CA . VAL A 1 104 ? 1.105 -2.638 5.400 1.00 96.38 104 VAL A CA 1
ATOM 829 C C . VAL A 1 104 ? 0.555 -4.014 5.768 1.00 96.38 104 VAL A C 1
ATOM 831 O O . VAL A 1 104 ? -0.324 -4.101 6.624 1.00 96.38 104 VAL A O 1
ATOM 834 N N . LEU A 1 105 ? 1.115 -5.087 5.201 1.00 95.88 105 LEU A N 1
ATOM 835 C CA . LEU A 1 105 ? 0.692 -6.460 5.492 1.00 95.88 105 LEU A CA 1
ATOM 836 C C . LEU A 1 105 ? 0.770 -6.760 6.988 1.00 95.88 105 LEU A C 1
ATOM 838 O O . LEU A 1 105 ? -0.238 -7.107 7.590 1.00 95.88 105 LEU A O 1
ATOM 842 N N . ASN A 1 106 ? 1.916 -6.512 7.627 1.00 93.69 106 ASN A N 1
ATOM 843 C CA . ASN A 1 106 ? 2.086 -6.787 9.056 1.00 93.69 106 ASN A CA 1
ATOM 844 C C . ASN A 1 106 ? 1.072 -6.053 9.947 1.00 93.69 106 ASN A C 1
ATOM 846 O O . ASN A 1 106 ? 0.730 -6.541 11.021 1.00 93.69 106 ASN A O 1
ATOM 850 N N . ARG A 1 107 ? 0.604 -4.869 9.538 1.00 93.75 107 ARG A N 1
ATOM 851 C CA . ARG A 1 107 ? -0.334 -4.058 10.328 1.00 93.75 107 ARG A CA 1
ATOM 852 C C . ARG A 1 107 ? -1.798 -4.367 10.054 1.00 93.75 107 ARG A C 1
ATOM 854 O O . ARG A 1 107 ? -2.612 -4.105 10.930 1.00 93.75 107 ARG A O 1
ATOM 861 N N . VAL A 1 108 ? -2.120 -4.899 8.877 1.00 92.81 108 VAL A N 1
ATOM 862 C CA . VAL A 1 108 ? -3.499 -5.206 8.474 1.00 92.81 108 VAL A CA 1
ATOM 863 C C . VAL A 1 108 ? -3.828 -6.683 8.683 1.00 92.81 108 VAL A C 1
ATOM 865 O O . VAL A 1 108 ? -4.949 -6.995 9.055 1.00 92.81 108 VAL A O 1
ATOM 868 N N . THR A 1 109 ? -2.873 -7.602 8.514 1.00 91.12 109 THR A N 1
ATOM 869 C CA . THR A 1 109 ? -3.143 -9.054 8.547 1.00 91.12 109 THR A CA 1
ATOM 870 C C . THR A 1 109 ? -2.750 -9.748 9.848 1.00 91.12 109 THR A C 1
ATOM 872 O O . THR A 1 109 ? -3.044 -10.929 10.005 1.00 91.12 109 THR A O 1
ATOM 875 N N . ALA A 1 110 ? -2.052 -9.079 10.772 1.00 86.38 110 ALA A N 1
ATOM 876 C CA . ALA A 1 110 ? -1.682 -9.705 12.044 1.00 86.38 110 ALA A CA 1
ATOM 877 C C . ALA A 1 110 ? -2.926 -10.076 12.878 1.00 86.38 110 ALA A C 1
ATOM 879 O O . ALA A 1 110 ? -3.849 -9.278 13.014 1.00 86.38 110 ALA A O 1
ATOM 880 N N . GLU A 1 111 ? -2.953 -11.263 13.479 1.00 72.62 111 GLU A N 1
ATOM 881 C CA . GLU A 1 111 ? -4.105 -11.695 14.278 1.00 72.62 111 GLU A CA 1
ATOM 882 C C . GLU A 1 111 ? -4.332 -10.802 15.508 1.00 72.62 111 GLU A C 1
ATOM 884 O O . GLU A 1 111 ? -3.386 -10.432 16.209 1.00 72.62 111 GLU A O 1
ATOM 889 N N . LYS A 1 112 ? -5.606 -10.484 15.800 1.00 71.50 112 LYS A N 1
ATOM 890 C CA . LYS A 1 112 ? -6.043 -9.693 16.973 1.00 71.50 112 LYS A CA 1
ATOM 891 C C . LYS A 1 112 ? -5.331 -8.339 17.108 1.00 71.50 112 LYS A C 1
ATOM 893 O O . LYS A 1 112 ? -5.166 -7.821 18.224 1.00 71.50 112 LYS A O 1
ATOM 898 N N . ASN A 1 113 ? -4.893 -7.789 15.977 1.00 83.00 113 ASN A N 1
ATOM 899 C CA . ASN A 1 113 ? -4.144 -6.546 15.903 1.00 83.00 113 ASN A CA 1
ATOM 900 C C . ASN A 1 113 ? -5.058 -5.316 16.081 1.00 83.00 113 ASN A C 1
ATOM 902 O O . ASN A 1 113 ? -6.279 -5.415 16.191 1.00 83.00 113 ASN A O 1
ATOM 906 N N . LEU A 1 114 ? -4.443 -4.135 16.137 1.00 87.31 114 LEU A N 1
ATOM 907 C CA . LEU A 1 114 ? -5.142 -2.857 16.311 1.00 87.31 114 LEU A CA 1
ATOM 908 C C . LEU A 1 114 ? -6.180 -2.583 15.213 1.00 87.31 114 LEU A C 1
ATOM 910 O O . LEU A 1 114 ? -7.258 -2.075 15.507 1.00 87.31 114 LEU A O 1
ATOM 914 N N . PHE A 1 115 ? -5.848 -2.918 13.966 1.00 91.25 115 PHE A N 1
ATOM 915 C CA . PHE A 1 115 ? -6.700 -2.677 12.808 1.00 91.25 115 PHE A CA 1
ATOM 916 C C . PHE A 1 115 ? -7.969 -3.534 12.878 1.00 91.25 115 PHE A C 1
ATOM 918 O O . PHE A 1 115 ? -9.071 -2.994 12.840 1.00 91.25 115 PHE A O 1
ATOM 925 N N . ASP A 1 116 ? -7.816 -4.840 13.102 1.00 90.88 116 ASP A N 1
ATOM 926 C CA . ASP A 1 116 ? -8.916 -5.794 13.255 1.00 90.88 116 ASP A CA 1
ATOM 927 C C . ASP A 1 116 ? -9.873 -5.369 14.379 1.00 90.88 116 ASP A C 1
ATOM 929 O O . ASP A 1 116 ? -11.090 -5.338 14.199 1.00 90.88 116 ASP A O 1
ATOM 933 N N . ARG A 1 117 ? -9.341 -4.929 15.527 1.00 88.81 117 ARG A N 1
ATOM 934 C CA . ARG A 1 117 ? -10.176 -4.422 16.629 1.00 88.81 117 ARG A CA 1
ATOM 935 C C . ARG A 1 117 ? -11.021 -3.222 16.212 1.00 88.81 117 ARG A C 1
ATOM 937 O O . ARG A 1 117 ? -12.216 -3.228 16.481 1.00 88.81 117 ARG A O 1
ATOM 944 N N . VAL A 1 118 ? -10.432 -2.214 15.564 1.00 89.50 118 VAL A N 1
ATOM 945 C CA . VAL A 1 118 ? -11.162 -0.994 15.177 1.00 89.50 118 VAL A CA 1
ATOM 946 C C . VAL A 1 118 ? -12.193 -1.264 14.085 1.00 89.50 118 VAL A C 1
ATOM 948 O O . VAL A 1 118 ? -13.320 -0.786 14.200 1.00 89.50 118 VAL A O 1
ATOM 951 N N . VAL A 1 119 ? -11.862 -2.077 13.078 1.00 90.38 119 VAL A N 1
ATOM 952 C CA . VAL A 1 119 ? -12.820 -2.483 12.034 1.00 90.38 119 VAL A CA 1
ATOM 953 C C . VAL A 1 119 ? -14.025 -3.200 12.657 1.00 90.38 119 VAL A C 1
ATOM 955 O O . VAL A 1 119 ? -15.176 -2.916 12.316 1.00 90.38 119 VAL A O 1
ATOM 958 N N . ASN A 1 120 ? -13.789 -4.065 13.648 1.00 89.75 120 ASN A N 1
ATOM 959 C CA . ASN A 1 120 ? -14.854 -4.791 14.339 1.00 89.75 120 ASN A CA 1
ATOM 960 C C . ASN A 1 120 ? -15.729 -3.914 15.256 1.00 89.75 120 ASN A C 1
ATOM 962 O O . ASN A 1 120 ? -16.853 -4.315 15.562 1.00 89.75 120 ASN A O 1
ATOM 966 N N . LEU A 1 121 ? -15.280 -2.714 15.657 1.00 87.62 121 LEU A N 1
ATOM 967 C CA . LEU A 1 121 ? -16.108 -1.773 16.430 1.00 87.62 121 LEU A CA 1
ATOM 968 C C . LEU A 1 121 ? -17.249 -1.163 15.604 1.00 87.62 121 LEU A C 1
ATOM 970 O O . LEU A 1 121 ? -18.224 -0.695 16.190 1.00 87.62 121 LEU A O 1
ATOM 974 N N . ARG A 1 122 ? -17.139 -1.154 14.264 1.00 86.06 122 ARG A N 1
ATOM 975 C CA . ARG A 1 122 ? -18.145 -0.591 13.340 1.00 86.06 122 ARG A CA 1
ATOM 976 C C . ARG A 1 122 ? -18.607 0.821 13.734 1.00 86.06 122 ARG A C 1
ATOM 978 O O . ARG A 1 122 ? -19.802 1.120 13.738 1.00 86.06 122 ARG A O 1
ATOM 985 N N . LEU A 1 123 ? -17.655 1.682 14.100 1.00 88.44 123 LEU A N 1
ATOM 986 C CA . LEU A 1 123 ? -17.944 3.061 14.496 1.00 88.44 123 LEU A CA 1
ATOM 987 C C . LEU A 1 123 ? -18.460 3.878 13.295 1.00 88.44 123 LEU A C 1
ATOM 989 O O . LEU A 1 123 ? -17.882 3.784 12.209 1.00 88.44 123 LEU A O 1
ATOM 993 N N . PRO A 1 124 ? -19.501 4.715 13.475 1.00 88.19 124 PRO A N 1
ATOM 994 C CA . PRO A 1 124 ? -20.007 5.574 12.408 1.00 88.19 124 PRO A CA 1
ATOM 995 C C . PRO A 1 124 ? -18.942 6.599 11.992 1.00 88.19 124 PRO A C 1
ATOM 997 O O . PRO A 1 124 ? -18.400 7.319 12.834 1.00 88.19 124 PRO A O 1
ATOM 1000 N N . GLY A 1 125 ? -18.655 6.685 10.694 1.00 89.00 125 GLY A N 1
ATOM 1001 C CA . GLY A 1 125 ? -17.578 7.495 10.120 1.00 89.00 125 GLY A CA 1
ATOM 1002 C C . GLY A 1 125 ? -16.299 6.731 9.758 1.00 89.00 125 GLY A C 1
ATOM 1003 O O . GLY A 1 125 ? -15.367 7.369 9.272 1.00 89.00 125 GLY A O 1
ATOM 1004 N N . LEU A 1 126 ? -16.236 5.412 9.988 1.00 92.56 126 LEU A N 1
ATOM 1005 C CA . LEU A 1 126 ? -15.143 4.526 9.549 1.00 92.56 126 LEU A CA 1
ATOM 1006 C C . LEU A 1 126 ? -15.599 3.488 8.509 1.00 92.56 126 LEU A C 1
ATOM 1008 O O . LEU A 1 126 ? -14.975 2.444 8.364 1.00 92.56 126 LEU A O 1
ATOM 1012 N N . GLU A 1 127 ? -16.687 3.742 7.782 1.00 91.31 127 GLU A N 1
ATOM 1013 C CA . GLU A 1 127 ? -17.309 2.751 6.893 1.00 91.31 127 GLU A CA 1
ATOM 1014 C C . GLU A 1 127 ? -16.403 2.308 5.734 1.00 91.31 127 GLU A C 1
ATOM 1016 O O . GLU A 1 127 ? -16.560 1.199 5.229 1.00 91.31 127 GLU A O 1
ATOM 1021 N N . SER A 1 128 ? -15.464 3.158 5.303 1.00 92.31 128 SER A N 1
ATOM 1022 C CA . SER A 1 128 ? -14.493 2.813 4.260 1.00 92.31 128 SER A CA 1
ATOM 1023 C C . SER A 1 128 ? -13.307 1.996 4.777 1.00 92.31 128 SER A C 1
ATOM 1025 O O . SER A 1 128 ? -12.606 1.373 3.978 1.00 92.31 128 SER A O 1
ATOM 1027 N N . VAL A 1 129 ? -13.080 1.976 6.096 1.00 95.25 129 VAL A N 1
ATOM 1028 C CA . VAL A 1 129 ? -11.929 1.321 6.722 1.00 95.25 129 VAL A CA 1
ATOM 102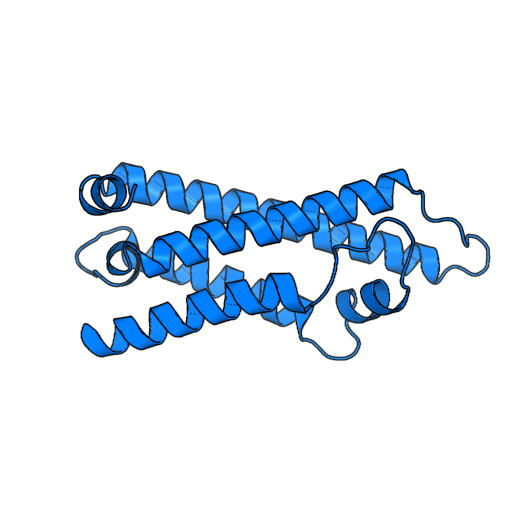9 C C . VAL A 1 129 ? -12.200 -0.173 6.856 1.00 95.25 129 VAL A C 1
ATOM 1031 O O . VAL A 1 129 ? -12.863 -0.624 7.786 1.00 95.25 129 VAL A O 1
ATOM 1034 N N . ASP A 1 130 ? -11.654 -0.948 5.923 1.00 94.56 130 ASP A N 1
ATOM 1035 C CA . ASP A 1 130 ? -11.773 -2.407 5.888 1.00 94.56 130 ASP A CA 1
ATOM 1036 C C . ASP A 1 130 ? -10.473 -3.040 5.354 1.00 94.56 130 ASP A C 1
ATOM 1038 O O . ASP A 1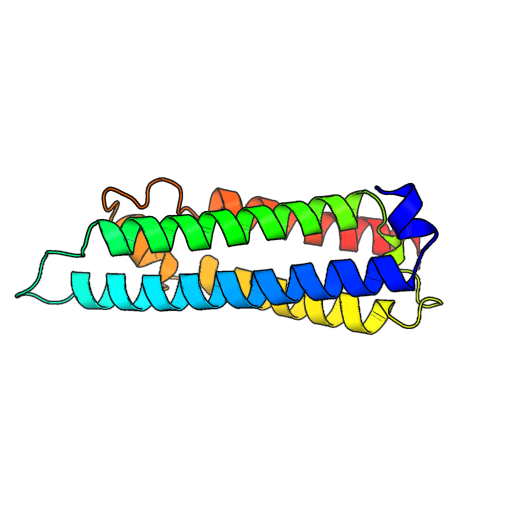 130 ? -9.641 -2.390 4.720 1.00 94.56 130 ASP A O 1
ATOM 1042 N N . HIS A 1 131 ? -10.280 -4.331 5.591 1.00 94.38 131 HIS A 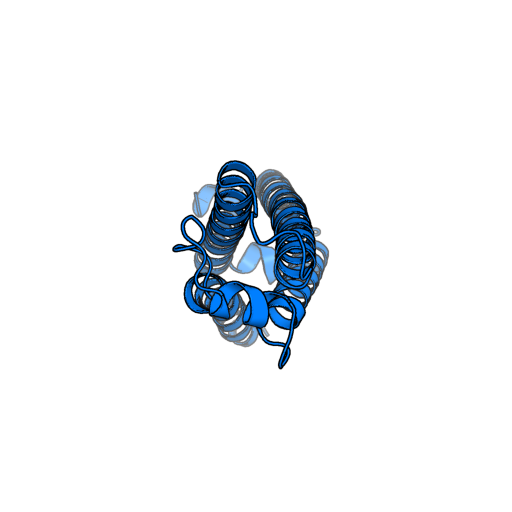N 1
ATOM 1043 C CA . HIS A 1 131 ? -9.145 -5.112 5.116 1.00 94.38 131 HIS A CA 1
ATOM 1044 C C . HIS A 1 131 ? -9.115 -5.195 3.586 1.00 94.38 131 HIS A C 1
ATOM 1046 O O . HIS A 1 131 ? -8.051 -5.122 2.973 1.00 94.38 131 HIS A O 1
ATOM 1052 N N . TYR A 1 132 ? -10.276 -5.355 2.946 1.00 95.06 132 TYR A N 1
ATOM 1053 C CA . TYR A 1 132 ? -10.328 -5.674 1.518 1.00 95.06 132 TYR A CA 1
ATOM 1054 C C . TYR A 1 132 ? -9.744 -4.575 0.604 1.00 95.06 132 TYR A C 1
ATOM 1056 O O . TYR A 1 132 ? -8.884 -4.903 -0.219 1.00 95.06 132 TYR A O 1
ATOM 1064 N N . PRO A 1 133 ? -10.111 -3.280 0.733 1.00 96.44 133 PRO A N 1
ATOM 1065 C CA . PRO A 1 133 ? -9.609 -2.227 -0.156 1.00 96.44 133 PRO A CA 1
ATOM 1066 C C . PRO A 1 133 ? -8.083 -2.107 -0.183 1.00 96.44 133 PRO A C 1
ATOM 1068 O O . PRO A 1 133 ? -7.502 -1.883 -1.250 1.00 96.44 133 PRO A O 1
ATOM 1071 N N . ILE A 1 134 ? -7.444 -2.278 0.977 1.00 96.88 134 ILE A N 1
ATOM 1072 C CA . ILE A 1 134 ? -5.995 -2.166 1.129 1.00 96.88 134 ILE A CA 1
ATOM 1073 C C . ILE A 1 134 ? -5.272 -3.443 0.686 1.00 96.88 134 ILE A C 1
ATOM 1075 O O . ILE A 1 134 ? -4.290 -3.360 -0.054 1.00 96.88 134 ILE A O 1
ATOM 1079 N N . LEU A 1 135 ? -5.779 -4.624 1.061 1.00 96.88 135 LEU A N 1
ATOM 1080 C CA . LEU A 1 135 ? -5.148 -5.898 0.710 1.00 96.88 135 LEU A CA 1
ATOM 1081 C C . LEU A 1 135 ? -5.206 -6.176 -0.790 1.00 96.88 135 LEU A C 1
ATOM 1083 O O . LEU A 1 135 ? -4.214 -6.639 -1.340 1.00 96.88 135 LEU A O 1
ATOM 1087 N N . VAL A 1 136 ? -6.301 -5.828 -1.474 1.00 97.44 136 VAL A N 1
ATOM 1088 C CA . VAL A 1 136 ? -6.401 -5.994 -2.934 1.00 97.44 136 VAL A CA 1
ATOM 1089 C C . VAL A 1 136 ? -5.283 -5.249 -3.661 1.00 97.44 136 VAL A C 1
ATOM 1091 O O . VAL A 1 136 ? -4.624 -5.838 -4.513 1.00 97.44 136 VAL A O 1
ATOM 1094 N N . ALA A 1 137 ? -5.027 -3.989 -3.295 1.00 97.56 137 ALA A N 1
ATOM 1095 C CA . ALA A 1 137 ? -3.985 -3.188 -3.937 1.00 97.56 137 ALA A CA 1
ATOM 1096 C C . ALA A 1 137 ? -2.582 -3.763 -3.673 1.00 97.56 137 ALA A C 1
ATOM 1098 O O . ALA A 1 137 ? -1.759 -3.866 -4.581 1.00 97.56 137 ALA A O 1
ATOM 1099 N N . VAL A 1 138 ? -2.314 -4.182 -2.431 1.00 98.00 138 VAL A N 1
ATOM 1100 C CA . VAL A 1 138 ? -1.040 -4.811 -2.050 1.00 98.00 138 VAL A CA 1
ATOM 1101 C C . VAL A 1 138 ? -0.822 -6.121 -2.804 1.00 98.00 138 VAL A C 1
ATOM 1103 O O . VAL A 1 138 ? 0.257 -6.343 -3.353 1.00 98.00 138 VAL A O 1
ATOM 1106 N N . THR A 1 139 ? -1.839 -6.980 -2.864 1.00 97.19 139 THR A N 1
ATOM 1107 C CA . THR A 1 139 ? -1.771 -8.245 -3.598 1.00 97.19 139 THR A CA 1
ATOM 1108 C C . THR A 1 139 ? -1.565 -8.007 -5.090 1.00 97.19 139 THR A C 1
ATOM 1110 O O . THR A 1 139 ? -0.728 -8.683 -5.681 1.00 97.19 139 THR A O 1
ATOM 1113 N N . GLY A 1 140 ? -2.251 -7.033 -5.694 1.00 97.38 140 GLY A N 1
ATOM 1114 C CA . GLY A 1 140 ? -2.067 -6.683 -7.103 1.00 97.38 140 GLY A CA 1
ATOM 1115 C C . GLY A 1 140 ? -0.633 -6.261 -7.427 1.00 97.38 140 GLY A C 1
ATOM 1116 O O . GLY A 1 140 ? -0.046 -6.765 -8.387 1.00 97.38 140 GLY A O 1
ATOM 1117 N N . ILE A 1 141 ? -0.022 -5.432 -6.572 1.00 97.75 141 ILE A N 1
ATOM 1118 C CA . ILE A 1 141 ? 1.395 -5.055 -6.699 1.00 97.75 141 ILE A CA 1
ATOM 1119 C C . ILE A 1 141 ? 2.301 -6.292 -6.634 1.00 97.75 141 ILE A C 1
ATOM 1121 O O . ILE A 1 141 ? 3.152 -6.475 -7.504 1.00 97.75 141 ILE A O 1
ATOM 1125 N N . LEU A 1 142 ? 2.124 -7.144 -5.618 1.00 96.81 142 LEU A N 1
ATOM 1126 C CA . LEU A 1 142 ? 2.961 -8.333 -5.422 1.00 96.81 142 LEU A CA 1
ATOM 1127 C C . LEU A 1 142 ? 2.854 -9.308 -6.593 1.00 96.81 142 LEU A C 1
ATOM 1129 O O . LEU A 1 142 ? 3.874 -9.747 -7.117 1.00 96.81 142 LEU A O 1
ATOM 1133 N N . VAL A 1 143 ? 1.629 -9.618 -7.024 1.00 95.56 143 VAL A N 1
ATOM 1134 C CA . VAL A 1 143 ? 1.379 -10.508 -8.164 1.00 95.56 143 VAL A CA 1
ATOM 1135 C C . VAL A 1 143 ? 2.064 -9.964 -9.408 1.00 95.56 143 VAL A C 1
ATOM 1137 O O . VAL A 1 143 ? 2.726 -10.718 -10.114 1.00 95.56 143 VAL A O 1
ATOM 1140 N N . ARG A 1 144 ? 1.955 -8.657 -9.665 1.00 94.44 144 ARG A N 1
ATOM 1141 C CA . ARG A 1 144 ? 2.552 -8.058 -10.855 1.00 94.44 144 ARG A CA 1
ATOM 1142 C C . ARG A 1 144 ? 4.080 -8.114 -10.833 1.00 94.44 144 ARG A C 1
ATOM 1144 O O . ARG A 1 144 ? 4.667 -8.518 -11.830 1.00 94.44 144 ARG A O 1
ATOM 1151 N N . ILE A 1 145 ? 4.708 -7.792 -9.700 1.00 93.12 145 ILE A N 1
ATOM 1152 C CA . ILE A 1 145 ? 6.171 -7.882 -9.544 1.00 93.12 145 ILE A CA 1
ATOM 1153 C C . ILE A 1 145 ? 6.662 -9.316 -9.734 1.00 93.12 145 ILE A C 1
ATOM 1155 O O . ILE A 1 145 ? 7.655 -9.521 -10.422 1.00 93.12 145 ILE A O 1
ATOM 1159 N N . LEU A 1 146 ? 5.980 -10.302 -9.147 1.00 91.31 146 LEU A N 1
ATOM 1160 C CA . LEU A 1 146 ? 6.386 -11.706 -9.249 1.00 91.31 146 LEU A CA 1
ATOM 1161 C C . LEU A 1 146 ? 6.229 -12.237 -10.679 1.00 91.31 146 LEU A C 1
ATOM 1163 O O . LEU A 1 146 ? 7.149 -12.844 -11.213 1.00 91.31 146 LEU A O 1
ATOM 1167 N N . VAL A 1 147 ? 5.093 -11.953 -11.322 1.00 91.12 147 VAL A N 1
ATOM 1168 C CA . VAL A 1 147 ? 4.819 -12.415 -12.691 1.00 91.12 147 VAL A CA 1
ATOM 1169 C C . VAL A 1 147 ? 5.763 -11.779 -13.710 1.00 91.12 147 VAL A C 1
ATOM 1171 O O . VAL A 1 147 ? 6.189 -12.463 -14.636 1.00 91.12 147 VAL A O 1
ATOM 1174 N N . ASP A 1 148 ? 6.077 -10.488 -13.582 1.00 87.31 148 ASP A N 1
ATOM 1175 C CA . ASP A 1 148 ? 6.989 -9.816 -14.514 1.00 87.31 148 ASP A CA 1
ATOM 1176 C C . ASP A 1 148 ? 8.466 -10.080 -14.180 1.00 87.31 148 ASP A C 1
ATOM 1178 O O . ASP A 1 148 ? 9.290 -10.122 -15.093 1.00 87.31 148 ASP A O 1
ATOM 1182 N N . GLY A 1 149 ? 8.801 -10.308 -12.906 1.00 79.69 149 GLY A N 1
ATOM 1183 C CA . GLY A 1 149 ? 10.149 -10.667 -12.461 1.00 79.69 149 GLY A CA 1
ATOM 1184 C C . GLY A 1 149 ? 10.632 -11.980 -13.073 1.00 79.69 149 GLY A C 1
ATOM 1185 O O . GLY A 1 149 ? 11.738 -12.031 -13.608 1.00 79.69 149 GLY A O 1
ATOM 1186 N N . ASP A 1 150 ? 9.768 -12.997 -13.113 1.00 72.88 150 ASP A N 1
ATOM 1187 C CA . ASP A 1 150 ? 10.065 -14.294 -13.743 1.00 72.88 150 ASP A CA 1
ATOM 1188 C C . ASP A 1 150 ? 10.278 -14.203 -15.266 1.00 72.88 150 ASP A C 1
ATOM 1190 O O . ASP A 1 150 ? 10.825 -15.118 -15.872 1.00 72.88 150 ASP A O 1
ATOM 1194 N N . ARG A 1 151 ? 9.831 -13.120 -15.917 1.00 67.69 151 ARG A N 1
ATOM 1195 C CA . ARG A 1 151 ? 9.971 -12.928 -17.374 1.00 67.69 151 ARG A CA 1
ATOM 1196 C C . ARG A 1 151 ? 11.259 -12.205 -17.762 1.00 67.69 151 ARG A C 1
ATOM 1198 O O . ARG A 1 151 ? 11.577 -12.172 -18.950 1.00 67.69 151 ARG A O 1
ATOM 1205 N N . GLN A 1 152 ? 11.934 -11.571 -16.802 1.00 57.25 152 GLN A N 1
ATOM 1206 C CA . GLN A 1 152 ? 13.154 -10.786 -17.024 1.00 57.25 152 GLN A CA 1
ATOM 1207 C C . GLN A 1 152 ? 14.430 -11.485 -16.521 1.00 57.25 152 GLN A C 1
ATOM 1209 O O . GLN A 1 152 ? 15.522 -11.020 -16.852 1.00 57.25 152 GLN A O 1
ATOM 1214 N N . GLY A 1 153 ? 14.302 -12.568 -15.742 1.00 46.03 153 GLY A N 1
ATOM 1215 C CA . GLY A 1 153 ? 15.401 -13.470 -15.360 1.00 46.03 153 GLY A CA 1
ATOM 1216 C C . GLY A 1 153 ? 15.599 -14.609 -16.352 1.00 46.03 153 GLY A C 1
ATOM 1217 O O . GLY A 1 153 ? 16.762 -15.051 -16.485 1.00 46.03 153 GLY A O 1
#

pLDDT: mean 91.16, std 9.09, range [46.03, 98.69]

Organism: Pleuronectes platessa (NCBI:txid8262)

Secondary structure (DSSP, 8-state):
-HHHHHH-HHHHHHHHHHHHHHHHHHHHHHHHHHHHHHHHHT-TT-----HHHHHHHHHHHHHHHHHHHHHHHHHHH-THHHH-TTSTTHHHHHHHHHHHHHHHHHHHSSTT-HHHHHHHH--TT-TT--HHHHHHHHHHHHHHHHHHHHHH-